Protein AF-A0A543PS15-F1 (afdb_monomer)

Radius of gyration: 23.48 Å; Cα contacts (8 Å, |Δi|>4): 52; chains: 1; bounding box: 49×32×78 Å

Foldseek 3Di:
DDDDDDDDDPDDDDDDPPPPPPDQQAAPPPRDHDDVPCNVVQVVQWDWDDDPPDIHTHGNVRCVVPVVPPPPPDDPVPD

Sequence (79 aa):
MGNEERTVSDLRPDGEQSAAAGAPLVCATCGRRPESGEAATARLTWSRVTSGAAAAWTCDRCSREHLRSIEGKLDPDWW

Solvent-accessible surface area (backbone atoms only — not comparable to full-atom values): 5496 Å² total; per-residue (Å²): 141,88,82,81,79,88,69,94,82,81,80,79,81,75,86,74,83,73,67,67,87,62,76,78,74,38,17,74,85,80,63,50,62,63,57,96,86,36,54,67,58,44,69,74,60,32,50,75,47,73,58,89,94,48,74,48,35,32,41,54,67,60,42,68,69,59,62,79,72,61,87,83,75,68,64,85,90,76,120

Structure (mmCIF, N/CA/C/O backbone):
data_AF-A0A543PS15-F1
#
_entry.id   AF-A0A543PS15-F1
#
loop_
_atom_site.group_PDB
_atom_site.id
_atom_site.type_symbol
_atom_site.label_atom_id
_atom_site.label_alt_id
_atom_site.label_comp_id
_atom_site.label_asym_id
_atom_site.label_entity_id
_atom_site.label_seq_id
_atom_site.pdbx_PDB_ins_code
_atom_site.Cartn_x
_atom_site.Cartn_y
_atom_site.Cartn_z
_atom_site.occupancy
_atom_site.B_iso_or_equiv
_atom_site.auth_seq_id
_atom_site.auth_comp_id
_atom_site.auth_asym_id
_atom_site.auth_atom_id
_atom_site.pdbx_PDB_model_num
ATOM 1 N N . MET A 1 1 ? 42.756 -19.443 -47.825 1.00 41.09 1 MET A N 1
ATOM 2 C CA . MET A 1 1 ? 41.347 -19.011 -47.939 1.00 41.09 1 MET A CA 1
ATOM 3 C C . MET A 1 1 ? 40.521 -20.169 -47.391 1.00 41.09 1 MET A C 1
ATOM 5 O O . MET A 1 1 ? 40.593 -21.224 -47.991 1.00 41.09 1 MET A O 1
ATOM 9 N N . GLY A 1 2 ? 39.892 -20.167 -46.222 1.00 54.94 2 GLY A N 1
ATOM 10 C CA . GLY A 1 2 ? 39.288 -19.104 -45.428 1.00 54.94 2 GLY A CA 1
ATOM 11 C C . GLY A 1 2 ? 37.898 -19.631 -45.067 1.00 54.94 2 GLY A C 1
ATOM 12 O O . GLY A 1 2 ? 37.058 -19.734 -45.954 1.00 54.94 2 GLY A O 1
ATOM 13 N N . ASN A 1 3 ? 37.693 -20.058 -43.825 1.00 48.53 3 ASN A N 1
ATOM 14 C CA . ASN A 1 3 ? 36.363 -20.314 -43.280 1.00 48.53 3 ASN A CA 1
ATOM 15 C C . ASN A 1 3 ? 36.444 -20.400 -41.754 1.00 48.53 3 ASN A C 1
ATOM 17 O O . ASN A 1 3 ? 36.595 -21.465 -41.156 1.00 48.53 3 ASN A O 1
ATOM 21 N N . GLU A 1 4 ? 36.375 -19.197 -41.191 1.00 51.94 4 GLU A N 1
ATOM 22 C CA . GLU A 1 4 ? 36.047 -18.829 -39.821 1.00 51.94 4 GLU A CA 1
ATOM 23 C C . GLU A 1 4 ? 35.052 -19.779 -39.118 1.00 51.94 4 GLU A C 1
ATOM 25 O O . GLU A 1 4 ? 33.923 -20.004 -39.553 1.00 51.94 4 GLU A O 1
ATOM 30 N N . GLU A 1 5 ? 35.512 -20.354 -38.007 1.00 51.78 5 GLU A N 1
ATOM 31 C CA . GLU A 1 5 ? 34.973 -20.100 -36.664 1.00 51.78 5 GLU A CA 1
ATOM 32 C C . GLU A 1 5 ? 33.447 -19.901 -36.585 1.00 51.78 5 GLU A C 1
ATOM 34 O O . GLU A 1 5 ? 32.922 -18.790 -36.636 1.00 51.78 5 GLU A O 1
ATOM 39 N N . ARG A 1 6 ? 32.721 -21.009 -36.396 1.00 55.16 6 ARG A N 1
ATOM 40 C CA . ARG A 1 6 ? 31.288 -21.005 -36.078 1.00 55.16 6 ARG A CA 1
ATOM 41 C C . ARG A 1 6 ? 31.077 -20.395 -34.688 1.00 55.16 6 ARG A C 1
ATOM 43 O O . ARG A 1 6 ? 31.258 -21.051 -33.665 1.00 55.16 6 ARG A O 1
ATOM 50 N N . THR A 1 7 ? 30.719 -19.121 -34.683 1.00 60.41 7 THR A N 1
ATOM 51 C CA . THR A 1 7 ? 30.397 -18.300 -33.520 1.00 60.41 7 THR A CA 1
ATOM 52 C C . THR A 1 7 ? 29.165 -18.811 -32.767 1.00 60.41 7 THR A C 1
ATOM 54 O O . THR A 1 7 ? 28.138 -19.138 -33.356 1.00 60.41 7 THR A O 1
ATOM 57 N N . VAL A 1 8 ? 29.321 -18.879 -31.439 1.00 60.25 8 VAL A N 1
ATOM 58 C CA . VAL A 1 8 ? 28.327 -18.699 -30.362 1.00 60.25 8 VAL A CA 1
ATOM 59 C C . VAL A 1 8 ? 26.862 -18.704 -30.833 1.00 60.25 8 VAL A C 1
ATOM 61 O O . VAL A 1 8 ? 26.277 -17.654 -31.075 1.00 60.25 8 VAL A O 1
ATOM 64 N N . SER A 1 9 ? 26.242 -19.879 -30.951 1.00 58.28 9 SER A N 1
ATOM 65 C CA . SER A 1 9 ? 24.818 -19.986 -31.311 1.00 58.28 9 SER A CA 1
ATOM 66 C C . SER A 1 9 ? 24.117 -21.105 -30.540 1.00 58.28 9 SER A C 1
ATOM 68 O O . SER A 1 9 ? 23.415 -21.914 -31.127 1.00 58.28 9 SER A O 1
ATOM 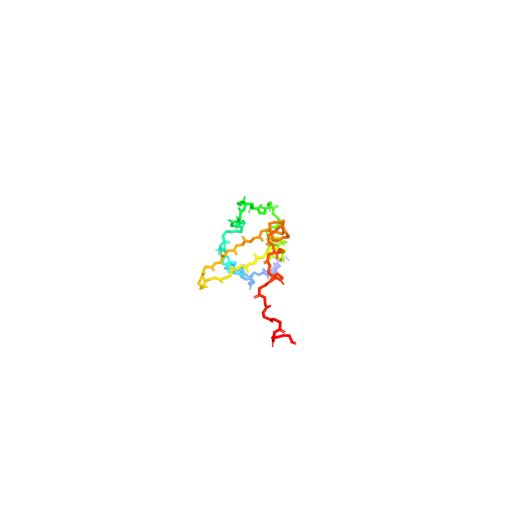70 N N . ASP A 1 10 ? 24.332 -21.189 -29.222 1.00 61.00 10 ASP A N 1
ATOM 71 C CA . ASP A 1 10 ? 23.561 -22.134 -28.392 1.00 61.00 10 ASP A CA 1
ATOM 72 C C . ASP A 1 10 ? 23.419 -21.726 -26.914 1.00 61.00 10 ASP A C 1
ATOM 74 O O . ASP A 1 10 ? 23.418 -22.547 -26.000 1.00 61.00 10 ASP A O 1
ATOM 78 N N . LEU A 1 11 ? 23.271 -20.426 -26.649 1.00 58.84 11 LEU A N 1
ATOM 79 C CA . LEU A 1 11 ? 22.708 -19.970 -25.377 1.00 58.84 11 LEU A CA 1
ATOM 80 C C . LEU A 1 11 ? 21.351 -19.336 -25.655 1.00 58.84 11 LEU A C 1
ATOM 82 O O . LEU A 1 11 ? 21.214 -18.157 -25.967 1.00 58.84 11 LEU A O 1
ATOM 86 N N . ARG A 1 12 ? 20.378 -20.244 -25.612 1.00 59.28 12 ARG A N 1
ATOM 87 C CA . ARG A 1 12 ? 18.930 -20.088 -25.563 1.00 59.28 12 ARG A CA 1
ATOM 88 C C . ARG A 1 12 ? 18.458 -18.701 -25.074 1.00 59.28 12 ARG A C 1
ATOM 90 O O . ARG A 1 12 ? 18.855 -18.285 -23.984 1.00 59.28 12 ARG A O 1
ATOM 97 N N . PRO A 1 13 ? 17.557 -18.031 -25.814 1.00 56.72 13 PRO A N 1
ATOM 98 C CA . PRO A 1 13 ? 16.969 -16.782 -25.371 1.00 56.72 13 PRO A CA 1
ATOM 99 C C . PRO A 1 13 ? 15.953 -17.032 -24.248 1.00 56.72 13 PRO A C 1
ATOM 101 O O . PRO A 1 13 ? 15.259 -18.052 -24.211 1.00 56.72 13 PRO A O 1
ATOM 104 N N . ASP A 1 14 ? 15.921 -16.061 -23.342 1.00 50.19 14 ASP A N 1
ATOM 105 C CA . ASP A 1 14 ? 14.833 -15.709 -22.439 1.00 50.19 14 ASP A CA 1
ATOM 106 C C . ASP A 1 14 ? 14.386 -16.801 -21.463 1.00 50.19 14 ASP A C 1
ATOM 108 O O . ASP A 1 14 ? 13.456 -17.580 -21.682 1.00 50.19 14 ASP A O 1
ATOM 112 N N . GLY A 1 15 ? 15.034 -16.781 -20.295 1.00 46.94 15 GLY A N 1
ATOM 113 C CA . GLY A 1 15 ? 14.414 -17.227 -19.058 1.00 46.94 15 GLY A CA 1
ATOM 114 C C . GLY A 1 15 ? 13.099 -16.481 -18.862 1.00 46.94 15 GLY A C 1
ATOM 115 O O . GLY A 1 15 ? 13.085 -15.340 -18.407 1.00 46.94 15 GLY A O 1
ATOM 116 N N . GLU A 1 16 ? 12.025 -17.131 -19.299 1.00 45.56 16 GLU A N 1
ATOM 117 C CA . GLU A 1 16 ? 10.681 -17.131 -18.739 1.00 45.56 16 GLU A CA 1
ATOM 118 C C . GLU A 1 16 ? 10.414 -15.926 -17.826 1.00 45.56 16 GLU A C 1
ATOM 120 O O . GLU A 1 16 ? 10.483 -16.001 -16.597 1.00 45.56 16 GLU A O 1
ATOM 125 N N . GLN A 1 17 ? 10.071 -14.791 -18.433 1.00 45.00 17 GLN A N 1
ATOM 126 C CA . GLN A 1 17 ? 9.431 -13.685 -17.730 1.00 45.00 17 GLN A CA 1
ATOM 127 C C . GLN A 1 17 ? 7.995 -14.091 -17.368 1.00 45.00 17 GLN A C 1
ATOM 129 O O . GLN A 1 17 ? 7.028 -13.458 -17.769 1.00 45.00 17 GLN A O 1
ATOM 134 N N . SER A 1 18 ? 7.843 -15.134 -16.552 1.00 46.19 18 SER A N 1
ATOM 135 C CA . SER A 1 18 ? 6.639 -15.354 -15.753 1.00 46.19 18 SER A CA 1
ATOM 136 C C . SER A 1 18 ? 6.760 -14.538 -14.467 1.00 46.19 18 SER A C 1
ATOM 138 O O . SER A 1 18 ? 6.625 -15.041 -13.353 1.00 46.19 18 SER A O 1
ATOM 140 N N . ALA A 1 19 ? 7.019 -13.235 -14.606 1.00 46.75 19 ALA A N 1
ATOM 141 C CA . ALA A 1 19 ? 6.625 -12.309 -13.564 1.00 46.75 19 ALA A CA 1
ATOM 142 C C . ALA A 1 19 ? 5.102 -12.308 -13.614 1.00 46.75 19 ALA A C 1
ATOM 144 O O . ALA A 1 19 ? 4.518 -11.690 -14.502 1.00 46.75 19 ALA A O 1
ATOM 145 N N . ALA A 1 20 ? 4.486 -13.079 -12.711 1.00 44.47 20 ALA A N 1
ATOM 146 C CA . ALA A 1 20 ? 3.063 -13.054 -12.426 1.00 44.47 20 ALA A CA 1
ATOM 147 C C . ALA A 1 20 ? 2.530 -11.655 -12.724 1.00 44.47 20 ALA A C 1
ATOM 149 O O . ALA A 1 20 ? 3.096 -10.681 -12.214 1.00 44.47 20 ALA A O 1
ATOM 150 N N . ALA A 1 21 ? 1.503 -11.553 -13.570 1.00 48.78 21 ALA A N 1
ATOM 151 C CA . ALA A 1 21 ? 0.738 -10.327 -13.724 1.00 48.78 21 ALA A CA 1
ATOM 152 C C . ALA A 1 21 ? 0.150 -10.015 -12.342 1.00 48.78 21 ALA A C 1
ATOM 154 O O . ALA A 1 21 ? -0.946 -10.441 -11.984 1.00 48.78 21 ALA A O 1
ATOM 155 N N . GLY A 1 22 ? 0.982 -9.408 -11.497 1.00 58.59 22 GLY A N 1
ATOM 156 C CA . GLY A 1 22 ? 0.699 -9.153 -10.108 1.00 58.59 22 GLY A CA 1
ATOM 157 C C . GLY A 1 22 ? -0.509 -8.252 -10.090 1.00 58.59 22 GLY A C 1
ATOM 158 O O . GLY A 1 22 ? -0.623 -7.374 -10.949 1.00 58.59 22 GLY A O 1
ATOM 159 N N . ALA A 1 23 ? -1.409 -8.501 -9.140 1.00 65.00 23 ALA A N 1
ATOM 160 C CA . ALA A 1 23 ? -2.592 -7.681 -8.951 1.00 65.00 23 ALA A CA 1
ATOM 161 C C . ALA A 1 23 ? -2.238 -6.193 -9.152 1.00 65.00 23 ALA A C 1
ATOM 163 O O . ALA A 1 23 ? -1.197 -5.750 -8.643 1.00 65.00 23 ALA A O 1
ATOM 164 N N . PRO A 1 24 ? -3.042 -5.451 -9.933 1.00 76.12 24 PRO A N 1
ATOM 165 C CA . PRO A 1 24 ? -2.703 -4.097 -10.343 1.00 76.12 24 PRO A CA 1
ATOM 166 C C . PRO A 1 24 ? -2.371 -3.247 -9.113 1.00 76.12 24 PRO A C 1
ATOM 168 O O . PRO A 1 24 ? -3.108 -3.252 -8.126 1.00 76.12 24 PRO A O 1
ATOM 171 N N . LEU A 1 25 ? -1.235 -2.543 -9.161 1.00 91.38 25 LEU A N 1
ATOM 172 C CA . LEU A 1 25 ? -0.748 -1.735 -8.043 1.00 91.38 25 LEU A CA 1
ATOM 173 C C . LEU A 1 25 ? -1.556 -0.433 -7.962 1.00 91.38 25 LEU A C 1
ATOM 175 O O . LEU A 1 25 ? -1.147 0.612 -8.465 1.00 91.38 25 LEU A O 1
ATOM 179 N N . VAL A 1 26 ? -2.749 -0.534 -7.381 1.00 94.94 26 VAL A N 1
ATOM 180 C CA . VAL A 1 26 ? -3.719 0.553 -7.229 1.00 94.94 26 VAL A CA 1
ATOM 181 C C . VAL A 1 26 ? -4.013 0.730 -5.746 1.00 94.94 26 VAL A C 1
ATOM 183 O O . VAL A 1 26 ? -4.323 -0.239 -5.054 1.00 94.94 26 VAL A O 1
ATOM 186 N N . CYS A 1 27 ? -3.928 1.964 -5.253 1.00 94.38 27 CYS A N 1
ATOM 187 C CA . CYS A 1 27 ? -4.280 2.275 -3.874 1.00 94.38 27 CYS A CA 1
ATOM 188 C C . CYS A 1 27 ? -5.784 2.053 -3.654 1.00 94.38 27 CYS A C 1
ATOM 190 O O . CYS A 1 27 ? -6.600 2.714 -4.294 1.00 94.38 27 CYS A O 1
ATOM 192 N N . ALA A 1 28 ? -6.153 1.180 -2.720 1.00 92.94 28 ALA A N 1
ATOM 193 C CA . ALA A 1 28 ? -7.544 0.889 -2.376 1.00 92.94 28 ALA A CA 1
ATOM 194 C C . ALA A 1 28 ? -8.262 2.083 -1.7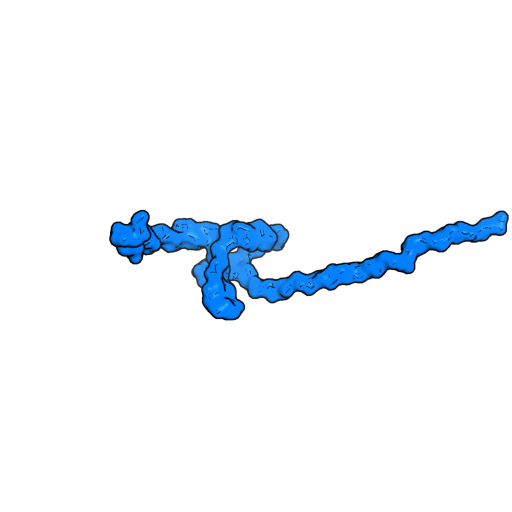19 1.00 92.94 28 ALA A C 1
ATOM 196 O O . ALA A 1 28 ? -9.486 2.145 -1.737 1.00 92.94 28 ALA A O 1
ATOM 197 N N . THR A 1 29 ? -7.513 3.041 -1.161 1.00 92.94 29 THR A N 1
ATOM 198 C CA . THR A 1 29 ? -8.070 4.238 -0.512 1.00 92.94 29 THR A CA 1
ATOM 199 C C . THR A 1 29 ? -8.337 5.374 -1.499 1.00 92.94 29 THR A C 1
ATOM 201 O O . THR A 1 29 ? -9.412 5.959 -1.483 1.00 92.94 29 THR A O 1
ATOM 204 N N . CYS A 1 30 ? -7.364 5.712 -2.353 1.00 95.19 30 CYS A N 1
ATOM 205 C CA . CYS A 1 30 ? -7.439 6.899 -3.220 1.00 95.19 30 CYS A CA 1
ATOM 206 C C . CYS A 1 30 ? -7.353 6.604 -4.723 1.00 95.19 30 CYS A C 1
ATOM 208 O O . CYS A 1 30 ? -7.350 7.531 -5.527 1.00 95.19 30 CYS A O 1
ATOM 210 N N . GLY A 1 31 ? -7.217 5.339 -5.128 1.00 95.38 31 GLY A N 1
ATOM 211 C CA . GLY A 1 31 ? -7.124 4.939 -6.536 1.00 95.38 31 GLY A CA 1
ATOM 212 C C . GLY A 1 31 ? -5.800 5.284 -7.229 1.00 95.38 31 GLY A C 1
ATOM 213 O O . GLY A 1 31 ? -5.658 5.035 -8.429 1.00 95.38 31 GLY A O 1
ATOM 214 N N . ARG A 1 32 ? -4.818 5.847 -6.505 1.00 96.06 32 ARG A N 1
ATOM 215 C CA . ARG A 1 32 ? -3.494 6.181 -7.052 1.00 96.06 32 ARG A CA 1
ATOM 216 C C . ARG A 1 32 ? -2.853 4.952 -7.690 1.00 96.06 32 ARG A C 1
ATOM 218 O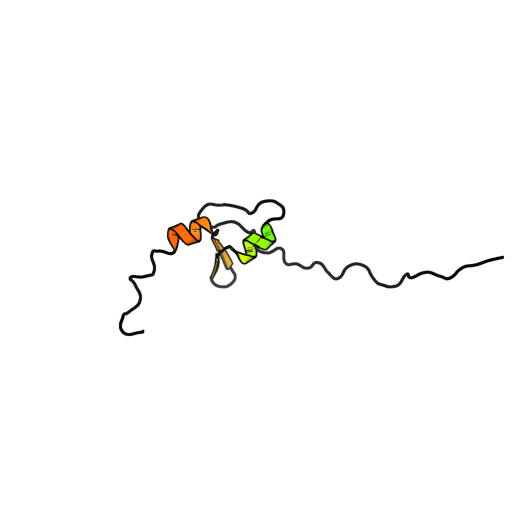 O . ARG A 1 32 ? -2.880 3.868 -7.111 1.00 96.06 32 ARG A O 1
ATOM 225 N N . ARG A 1 33 ? -2.231 5.167 -8.847 1.00 95.75 33 ARG A N 1
ATOM 226 C CA . ARG A 1 33 ? -1.331 4.231 -9.526 1.00 95.75 33 ARG A CA 1
ATOM 227 C C . ARG A 1 33 ? 0.088 4.816 -9.521 1.00 95.75 33 ARG A C 1
ATOM 229 O O . ARG A 1 33 ? 0.198 6.043 -9.535 1.00 95.75 33 ARG A O 1
ATOM 236 N N . PRO A 1 34 ? 1.142 3.987 -9.454 1.00 93.62 34 PRO A N 1
ATOM 237 C CA . PRO A 1 34 ? 2.509 4.458 -9.661 1.00 93.62 34 PRO A CA 1
ATOM 238 C C . PRO A 1 34 ? 2.681 4.979 -11.091 1.00 93.62 34 PRO A C 1
ATOM 240 O O . PRO A 1 34 ? 2.004 4.504 -12.011 1.00 93.62 34 PRO A O 1
ATOM 243 N N . GLU A 1 35 ? 3.600 5.918 -11.284 1.00 91.25 35 GLU A N 1
ATOM 244 C CA . GLU A 1 35 ? 3.980 6.362 -12.623 1.00 91.25 35 GLU A CA 1
ATOM 245 C C . GLU A 1 35 ? 4.755 5.266 -13.373 1.00 91.25 35 GLU A C 1
ATOM 247 O O . GLU A 1 35 ? 5.241 4.284 -12.793 1.00 91.25 35 GLU A O 1
ATOM 252 N N . SER A 1 36 ? 4.861 5.409 -14.697 1.00 85.88 36 SER A N 1
ATOM 253 C CA . SER A 1 36 ? 5.635 4.483 -15.524 1.00 85.88 36 SER A CA 1
ATOM 254 C C . SER A 1 36 ? 7.102 4.489 -15.085 1.00 85.88 36 SER A C 1
ATOM 256 O O . SER A 1 36 ? 7.764 5.516 -15.167 1.00 85.88 36 SER A O 1
ATOM 258 N N . GLY A 1 37 ? 7.607 3.341 -14.628 1.00 88.06 37 GLY A N 1
ATOM 259 C CA . GLY A 1 37 ? 8.969 3.192 -14.097 1.00 88.06 37 GLY A CA 1
ATOM 260 C C . GLY A 1 37 ? 9.054 3.188 -12.567 1.00 88.06 37 GLY A C 1
ATOM 261 O O . GLY A 1 37 ? 9.991 2.619 -12.014 1.00 88.06 37 GLY A O 1
ATOM 262 N N . GLU A 1 38 ? 8.042 3.695 -11.861 1.00 91.12 38 GLU A N 1
ATOM 263 C CA . GLU A 1 38 ? 8.037 3.736 -10.391 1.00 91.12 38 GLU A CA 1
ATOM 264 C C . GLU A 1 38 ? 7.391 2.508 -9.744 1.00 91.12 38 GLU A C 1
ATOM 266 O O . GLU A 1 38 ? 7.392 2.366 -8.523 1.00 91.12 38 GLU A O 1
ATOM 271 N N . ALA A 1 39 ? 6.842 1.588 -10.540 1.00 90.12 39 ALA A N 1
ATOM 272 C CA . ALA A 1 39 ? 6.134 0.415 -10.030 1.00 90.12 39 ALA A CA 1
ATOM 273 C C . ALA A 1 39 ? 6.991 -0.445 -9.082 1.00 90.12 39 ALA A C 1
ATOM 275 O O . ALA A 1 39 ? 6.466 -0.999 -8.116 1.00 90.12 39 ALA A O 1
ATOM 276 N N . ALA A 1 40 ? 8.302 -0.549 -9.327 1.00 90.75 40 ALA A N 1
ATOM 277 C CA . ALA A 1 40 ? 9.223 -1.261 -8.440 1.00 90.75 40 ALA A CA 1
ATOM 278 C C . ALA A 1 40 ? 9.367 -0.546 -7.088 1.00 90.75 40 ALA A C 1
ATOM 280 O O . ALA A 1 40 ? 9.193 -1.169 -6.043 1.00 90.75 40 ALA A O 1
ATOM 281 N N . THR A 1 41 ? 9.594 0.768 -7.111 1.00 93.56 41 THR A N 1
ATOM 282 C CA . THR A 1 41 ? 9.662 1.607 -5.908 1.00 93.56 41 THR A CA 1
ATOM 283 C C . THR A 1 41 ? 8.358 1.545 -5.121 1.00 93.56 41 THR A C 1
ATOM 285 O O . THR A 1 41 ? 8.376 1.303 -3.919 1.00 93.56 41 THR A O 1
ATOM 288 N N . ALA A 1 42 ? 7.215 1.674 -5.792 1.00 94.12 42 ALA A N 1
ATOM 289 C CA . ALA A 1 42 ? 5.905 1.610 -5.159 1.00 94.12 42 ALA A CA 1
ATOM 290 C C . ALA A 1 42 ? 5.636 0.250 -4.492 1.00 94.12 42 ALA A C 1
ATOM 292 O O . ALA A 1 42 ? 5.066 0.214 -3.408 1.00 94.12 42 ALA A O 1
ATOM 293 N N . ARG A 1 43 ? 6.101 -0.874 -5.059 1.00 91.81 43 ARG A N 1
ATOM 294 C CA . ARG A 1 43 ? 6.006 -2.194 -4.395 1.00 91.81 43 ARG A CA 1
ATOM 295 C C . ARG A 1 43 ? 6.805 -2.276 -3.091 1.00 91.81 43 ARG A C 1
ATOM 297 O O . ARG A 1 43 ? 6.445 -3.077 -2.235 1.00 91.81 43 ARG A O 1
ATOM 304 N N . LEU A 1 44 ? 7.876 -1.491 -2.961 1.00 93.06 44 LEU A N 1
ATOM 305 C CA . LEU A 1 44 ? 8.711 -1.437 -1.757 1.00 93.06 44 LEU A CA 1
ATOM 306 C C . LEU A 1 44 ? 8.169 -0.452 -0.716 1.00 93.06 44 LEU A C 1
ATOM 308 O O . LEU A 1 44 ? 8.353 -0.667 0.478 1.00 93.06 44 LEU A O 1
ATOM 312 N N . THR A 1 45 ? 7.523 0.631 -1.153 1.00 94.06 45 THR A N 1
ATOM 313 C CA . THR A 1 45 ? 7.104 1.725 -0.263 1.00 94.06 45 THR A CA 1
ATOM 314 C C . THR A 1 45 ? 5.630 1.683 0.127 1.00 94.06 45 THR A C 1
ATOM 316 O O . THR A 1 45 ? 5.255 2.271 1.141 1.00 94.06 45 THR A O 1
ATOM 319 N N . TRP A 1 46 ? 4.775 1.015 -0.650 1.00 94.94 46 TRP A N 1
ATOM 320 C CA . TRP A 1 46 ? 3.346 0.915 -0.360 1.00 94.94 46 TRP A CA 1
ATOM 321 C C . TRP A 1 46 ? 3.061 -0.212 0.626 1.00 94.94 46 TRP A C 1
ATOM 323 O O . TRP A 1 46 ? 3.684 -1.273 0.603 1.00 94.94 46 TRP A O 1
ATOM 333 N N . SER A 1 47 ? 2.064 -0.003 1.478 1.00 92.88 47 SER A N 1
ATOM 334 C CA . SER A 1 47 ? 1.609 -1.029 2.411 1.00 92.88 47 SER A CA 1
ATOM 335 C C . SER A 1 47 ? 0.729 -2.040 1.676 1.00 92.88 47 SER A C 1
ATOM 337 O O . SER A 1 47 ? -0.185 -1.657 0.942 1.00 92.88 47 SER A O 1
ATOM 339 N N . ARG A 1 48 ? 0.982 -3.335 1.885 1.00 91.62 48 ARG A N 1
ATOM 340 C CA . ARG A 1 48 ? 0.168 -4.430 1.346 1.00 91.62 48 ARG A CA 1
ATOM 341 C C . ARG A 1 48 ? -0.616 -5.084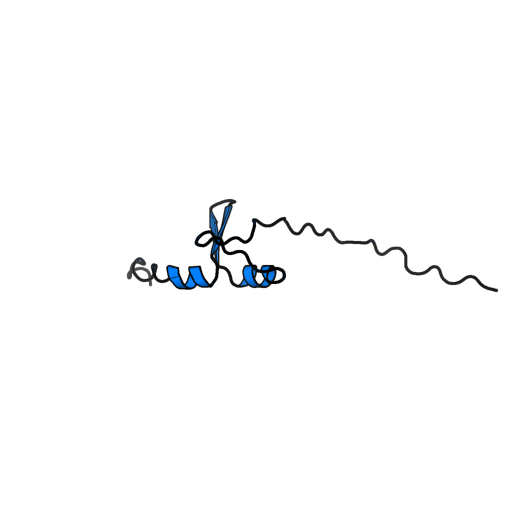 2.472 1.00 91.62 48 ARG A C 1
ATOM 343 O O . ARG A 1 48 ? -0.026 -5.579 3.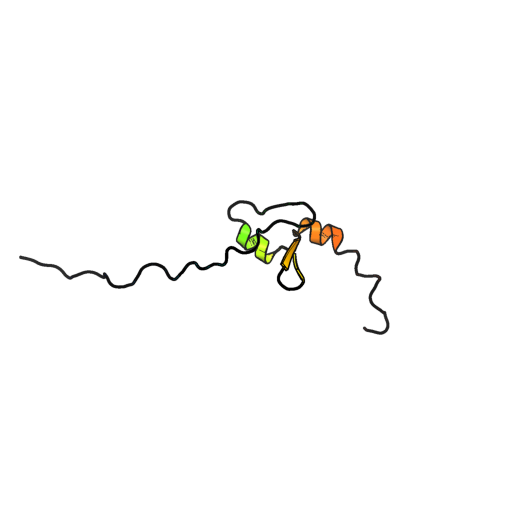427 1.00 91.62 48 ARG A O 1
ATOM 350 N N . VAL A 1 49 ? -1.931 -5.143 2.324 1.00 86.50 49 VAL A N 1
ATOM 351 C CA . VAL A 1 49 ? -2.810 -5.929 3.192 1.00 86.50 49 VAL A CA 1
ATOM 352 C C . VAL A 1 49 ? -3.227 -7.173 2.424 1.00 86.50 49 VAL A C 1
ATOM 354 O O . VAL A 1 49 ? -3.621 -7.086 1.262 1.00 86.50 49 VAL A O 1
ATOM 357 N N . THR A 1 50 ? -3.121 -8.338 3.055 1.00 87.12 50 THR A N 1
ATOM 358 C CA . THR A 1 50 ? -3.558 -9.606 2.462 1.00 87.12 50 THR A CA 1
ATOM 359 C C . THR A 1 50 ? -4.765 -10.133 3.225 1.00 87.12 50 THR A C 1
ATOM 361 O O . THR A 1 50 ? -4.785 -10.122 4.454 1.00 87.12 50 THR A O 1
ATOM 364 N N . SER A 1 51 ? -5.798 -10.543 2.492 1.00 82.06 51 SER A N 1
ATOM 365 C CA . SER A 1 51 ? -6.992 -11.190 3.031 1.00 82.06 51 SER A CA 1
ATOM 366 C C . SER A 1 51 ? -7.267 -12.422 2.179 1.00 82.06 51 SER A C 1
ATOM 368 O O . SER A 1 51 ? -7.709 -12.326 1.031 1.00 82.06 51 SER A O 1
ATOM 370 N N . GLY A 1 52 ? -6.893 -13.589 2.708 1.00 84.06 52 GLY A N 1
ATOM 371 C CA . GLY A 1 52 ? -6.870 -14.830 1.938 1.00 84.06 52 GLY A CA 1
ATOM 372 C C . GLY A 1 52 ? -5.992 -14.699 0.689 1.00 84.06 52 GLY A C 1
ATOM 373 O O . GLY A 1 52 ? -4.821 -14.337 0.778 1.00 84.06 52 GLY A O 1
ATOM 374 N N . ALA A 1 53 ? -6.572 -14.975 -0.481 1.00 79.31 53 ALA A N 1
ATOM 375 C CA . ALA A 1 53 ? -5.884 -14.874 -1.770 1.00 79.31 53 ALA A CA 1
ATOM 376 C C . ALA A 1 53 ? -5.827 -13.441 -2.340 1.00 79.31 53 ALA A C 1
ATOM 378 O O . ALA A 1 53 ? -5.077 -13.185 -3.284 1.00 79.31 53 ALA A O 1
ATOM 379 N N . ALA A 1 54 ? -6.609 -12.502 -1.797 1.00 79.75 54 ALA A N 1
ATOM 380 C CA . ALA A 1 54 ? -6.658 -11.130 -2.286 1.00 79.75 54 ALA A CA 1
ATOM 381 C C . ALA A 1 54 ? -5.614 -10.250 -1.586 1.00 79.75 54 ALA A C 1
ATOM 383 O O . ALA A 1 54 ? -5.375 -10.361 -0.382 1.00 79.75 54 ALA A O 1
ATOM 384 N N . ALA A 1 55 ? -5.017 -9.330 -2.345 1.00 86.62 55 ALA A N 1
ATOM 385 C CA . ALA A 1 55 ? -4.151 -8.290 -1.811 1.00 86.62 55 ALA A CA 1
ATOM 386 C C . ALA A 1 55 ? -4.716 -6.909 -2.141 1.00 86.62 55 ALA A C 1
ATOM 388 O O . ALA A 1 55 ? -4.995 -6.615 -3.302 1.00 86.62 55 ALA A O 1
ATOM 389 N N . ALA A 1 56 ? -4.832 -6.067 -1.121 1.00 90.00 56 ALA A N 1
ATOM 390 C CA . ALA A 1 56 ? -5.106 -4.647 -1.260 1.00 90.00 56 ALA A 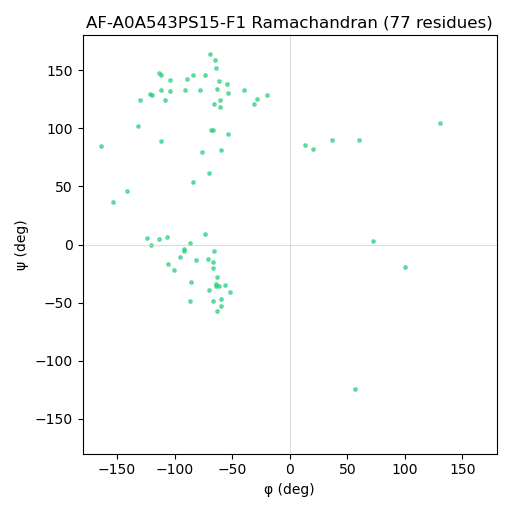CA 1
ATOM 391 C C . ALA A 1 56 ? -3.815 -3.862 -1.007 1.00 90.00 56 ALA A C 1
ATOM 393 O O . ALA A 1 56 ? -3.023 -4.211 -0.129 1.00 90.00 56 ALA A O 1
ATOM 394 N N . TRP A 1 57 ? -3.605 -2.799 -1.776 1.00 93.75 57 TRP A N 1
ATOM 395 C CA . TRP A 1 57 ? -2.456 -1.915 -1.626 1.00 93.75 57 TRP A CA 1
ATOM 396 C C . TRP A 1 57 ? -2.897 -0.548 -1.118 1.00 93.75 57 TRP A C 1
ATOM 398 O O . TRP A 1 57 ? -3.949 -0.049 -1.511 1.00 93.75 57 TRP A O 1
ATOM 408 N N . THR A 1 58 ? -2.063 0.088 -0.303 1.00 93.69 58 THR A N 1
ATOM 409 C CA . THR A 1 58 ? -2.271 1.452 0.193 1.00 93.69 58 THR A CA 1
ATOM 410 C C . THR A 1 58 ? -0.999 2.253 -0.047 1.00 93.69 58 THR A C 1
ATOM 412 O O . THR A 1 58 ? 0.077 1.848 0.392 1.00 93.69 58 THR A O 1
ATOM 415 N N . CYS A 1 59 ? -1.107 3.384 -0.750 1.00 95.38 59 CYS A N 1
ATOM 416 C CA . CYS A 1 59 ? 0.055 4.225 -1.036 1.00 95.38 59 CYS A CA 1
ATOM 417 C C . CYS A 1 59 ? 0.656 4.834 0.234 1.00 95.38 59 CYS A C 1
ATOM 419 O O . CYS A 1 59 ? -0.023 4.977 1.251 1.00 95.38 59 CYS A O 1
ATOM 421 N N . ASP A 1 60 ? 1.922 5.231 0.157 1.00 93.69 60 ASP A N 1
ATOM 422 C CA . ASP A 1 60 ? 2.690 5.840 1.247 1.00 93.69 60 ASP A CA 1
ATOM 423 C C . ASP A 1 60 ? 1.963 7.036 1.892 1.00 93.69 60 ASP A C 1
ATOM 425 O O . ASP A 1 60 ? 1.914 7.140 3.120 1.00 93.69 60 ASP A O 1
ATOM 429 N N . ARG A 1 61 ? 1.317 7.888 1.082 1.00 93.62 61 ARG A N 1
ATOM 430 C CA . ARG A 1 61 ? 0.518 9.020 1.566 1.00 93.62 61 ARG A CA 1
ATOM 431 C C . ARG A 1 61 ? -0.67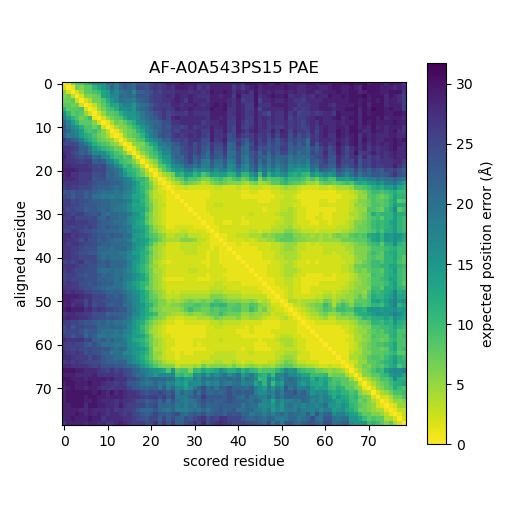4 8.562 2.405 1.00 93.62 61 ARG A C 1
ATOM 433 O O . ARG A 1 61 ? -0.798 8.974 3.553 1.00 93.62 61 ARG A O 1
ATOM 440 N N . CYS A 1 62 ? -1.539 7.715 1.842 1.00 93.31 62 CYS A N 1
ATOM 441 C CA . CYS A 1 62 ? -2.739 7.236 2.537 1.00 93.31 62 CYS A CA 1
ATOM 442 C C . CYS A 1 62 ? -2.380 6.397 3.766 1.00 93.31 62 CYS A C 1
ATOM 444 O O . CYS A 1 62 ? -3.071 6.461 4.777 1.00 93.31 62 CYS A O 1
ATOM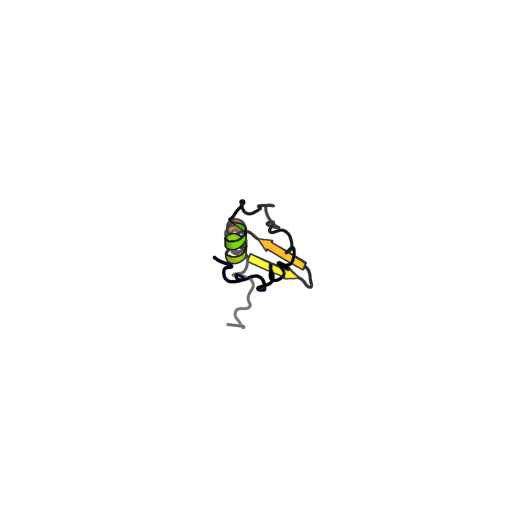 446 N N . SER A 1 63 ? -1.282 5.644 3.699 1.00 90.50 63 SER A N 1
ATOM 447 C CA . SER A 1 63 ? -0.753 4.887 4.829 1.00 90.50 63 SER A CA 1
ATOM 448 C C . SER A 1 63 ? -0.420 5.830 5.989 1.00 90.50 63 SER A C 1
ATOM 450 O O . SER A 1 63 ? -0.974 5.690 7.073 1.00 90.50 63 SER A O 1
ATOM 452 N N . ARG A 1 64 ? 0.367 6.885 5.755 1.00 89.31 64 ARG A N 1
ATOM 453 C CA . ARG A 1 64 ? 0.713 7.872 6.798 1.00 89.31 64 ARG A CA 1
ATOM 454 C C . ARG A 1 64 ? -0.494 8.649 7.329 1.00 89.31 64 ARG A C 1
ATOM 456 O O . ARG A 1 64 ? -0.533 8.966 8.513 1.00 89.31 64 ARG A O 1
ATOM 463 N N . GLU A 1 65 ? -1.459 8.949 6.464 1.00 89.94 65 GLU A N 1
ATOM 464 C CA . GLU A 1 65 ? -2.672 9.692 6.819 1.00 89.94 65 GLU A CA 1
ATOM 465 C C . GLU A 1 65 ? -3.626 8.869 7.701 1.00 89.94 65 GLU A C 1
ATOM 467 O O . GLU A 1 65 ? -4.190 9.401 8.655 1.00 89.94 65 GLU A O 1
ATOM 472 N N . HIS A 1 66 ? -3.769 7.565 7.436 1.00 80.50 66 HIS A N 1
ATOM 473 C CA . HIS A 1 66 ? -4.757 6.712 8.110 1.00 80.50 66 HIS A CA 1
ATOM 474 C C . HIS A 1 66 ? -4.178 5.744 9.160 1.00 80.50 66 HIS A C 1
ATOM 476 O O . HIS A 1 66 ? -4.931 5.257 10.004 1.00 80.50 66 HIS A O 1
ATOM 482 N N . LEU A 1 67 ? -2.864 5.479 9.180 1.00 70.00 67 LEU A N 1
ATOM 483 C CA . LEU A 1 67 ? -2.240 4.572 10.162 1.00 70.00 67 LEU A CA 1
ATOM 484 C C . LEU A 1 67 ? -2.292 5.085 11.609 1.00 70.00 67 LEU A C 1
ATOM 486 O O . LEU A 1 67 ? -2.114 4.297 12.532 1.00 70.00 67 LEU A O 1
ATOM 490 N N . ARG A 1 68 ? -2.581 6.367 11.857 1.00 64.12 68 ARG A N 1
ATOM 491 C CA . ARG A 1 68 ? -2.610 6.920 13.226 1.00 64.12 68 ARG A CA 1
ATOM 492 C C . ARG A 1 68 ? -3.823 6.504 14.077 1.00 64.12 68 ARG A C 1
ATOM 494 O O . ARG A 1 68 ? -3.998 7.030 15.167 1.00 64.12 68 ARG A O 1
ATOM 501 N N . SER A 1 69 ? -4.653 5.556 13.633 1.00 59.59 69 SER A N 1
ATOM 502 C CA . SER A 1 69 ? -5.849 5.121 14.378 1.00 59.59 69 SER A CA 1
ATOM 503 C C . SER A 1 69 ? -5.638 3.922 15.324 1.00 59.59 69 SER A C 1
ATOM 505 O O . SER A 1 69 ? -6.580 3.558 16.032 1.00 59.59 69 SER A O 1
ATOM 507 N N . ILE A 1 70 ? -4.464 3.277 15.339 1.00 55.22 70 ILE A N 1
ATOM 508 C CA . ILE 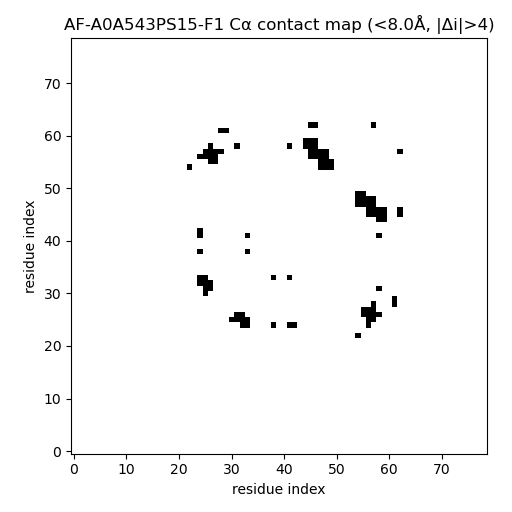A 1 70 ? -4.250 1.995 16.053 1.00 55.22 70 ILE A CA 1
ATOM 509 C C . ILE A 1 70 ? -3.663 2.112 17.470 1.00 55.22 70 ILE A C 1
ATOM 511 O O . ILE A 1 70 ? -3.728 1.140 18.215 1.00 55.22 70 ILE A O 1
ATOM 515 N N . GLU A 1 71 ? -3.178 3.280 17.899 1.00 59.88 71 GLU A N 1
ATOM 516 C CA . GLU A 1 71 ? -2.486 3.434 19.199 1.00 59.88 71 GLU A CA 1
ATOM 517 C C . GLU A 1 71 ? -3.399 3.329 20.441 1.00 59.88 71 GLU A C 1
ATOM 519 O O . GLU A 1 71 ? -2.898 3.186 21.548 1.00 59.88 71 GLU A O 1
ATOM 524 N N . GLY A 1 72 ? -4.730 3.360 20.293 1.00 57.62 72 GLY A N 1
ATOM 525 C CA . GLY A 1 72 ? -5.672 3.352 21.428 1.00 57.62 72 GLY A CA 1
ATOM 526 C C . GLY A 1 72 ? -6.431 2.043 21.675 1.00 57.62 72 GLY A C 1
ATOM 527 O O . GLY A 1 72 ? -7.370 2.047 22.466 1.00 57.62 72 GLY A O 1
ATOM 528 N N . LYS A 1 73 ? -6.120 0.955 20.955 1.00 59.12 73 LYS A N 1
ATOM 529 C CA . LYS A 1 73 ? -6.906 -0.302 20.985 1.00 59.12 73 LYS A CA 1
ATOM 530 C C . LYS A 1 73 ? -6.112 -1.555 21.357 1.00 59.12 73 LYS A C 1
ATOM 532 O O . LYS A 1 73 ? -6.670 -2.645 21.269 1.00 59.12 73 LYS A O 1
ATOM 537 N N . LEU A 1 74 ? -4.840 -1.427 21.733 1.00 66.31 74 LEU A N 1
ATOM 538 C CA . LEU A 1 74 ? -4.117 -2.553 22.320 1.00 66.31 74 LEU A CA 1
ATOM 539 C C . LEU A 1 74 ? -4.279 -2.522 23.833 1.00 66.31 74 LEU A C 1
ATOM 541 O O . LEU A 1 74 ? -4.164 -1.467 24.454 1.00 66.31 74 LEU A O 1
ATOM 545 N N . ASP A 1 75 ? -4.593 -3.689 24.383 1.00 65.00 75 ASP A N 1
ATOM 546 C CA . ASP A 1 75 ? -4.748 -3.887 25.812 1.00 65.00 75 ASP A CA 1
ATOM 547 C C . ASP A 1 75 ? -3.420 -3.555 26.515 1.00 65.00 75 ASP A C 1
ATOM 549 O O . ASP A 1 75 ? -2.377 -4.102 26.132 1.00 65.00 75 ASP A O 1
ATOM 553 N N . PRO A 1 76 ? -3.414 -2.644 27.501 1.00 64.31 76 PRO A N 1
ATOM 554 C CA . PRO A 1 76 ? -2.225 -2.371 28.289 1.00 64.31 76 PRO A CA 1
ATOM 555 C C . PRO A 1 76 ? -1.790 -3.565 29.152 1.00 64.31 76 PRO A C 1
ATOM 557 O O . PRO A 1 76 ? -0.735 -3.481 29.751 1.00 64.31 76 PRO A O 1
ATOM 560 N N . ASP A 1 77 ? -2.519 -4.674 29.227 1.00 76.31 77 ASP A N 1
ATOM 561 C CA . ASP A 1 77 ? -2.056 -5.879 29.926 1.00 76.31 77 ASP A CA 1
ATOM 562 C C . ASP A 1 77 ? -1.203 -6.810 29.035 1.00 76.31 77 ASP A C 1
ATOM 564 O O . ASP A 1 77 ? -0.771 -7.869 29.491 1.00 76.31 77 ASP A O 1
ATOM 568 N N . TRP A 1 78 ? -0.949 -6.449 27.766 1.00 66.88 78 TRP A N 1
ATOM 569 C CA . TRP A 1 78 ? -0.200 -7.286 26.808 1.00 66.88 78 TRP A CA 1
ATOM 570 C C . TRP A 1 78 ? 1.175 -6.724 26.363 1.00 66.88 78 TRP A C 1
ATOM 572 O O . TRP A 1 78 ? 1.820 -7.320 25.494 1.00 66.88 78 TRP A O 1
ATOM 582 N N . TRP A 1 79 ? 1.636 -5.598 26.932 1.00 57.19 79 TRP A N 1
ATOM 583 C CA . TRP A 1 79 ? 3.043 -5.161 26.801 1.00 57.19 79 TRP A CA 1
ATOM 584 C C . TRP A 1 79 ? 3.955 -5.875 27.803 1.00 57.19 79 TRP A C 1
ATOM 586 O O . TRP A 1 79 ? 5.170 -5.951 27.505 1.00 57.19 79 TRP A O 1
#

pLDDT: mean 75.04, std 18.08, range [41.09, 96.06]

Organism: NCBI:txid412689

Mean predicted aligned error: 14.1 Å

Nearest PDB structures (foldseek):
  9h6c-assembly1_B-2  TM=4.740E-01  e=7.773E+00  Escherichia coli KLY

Secondary structure (DSSP, 8-state):
----------S-S-------------BTTT---PPTTTHHHHHHHSEEEEETTEEEEE-HHHHHHHGGGSTTSS-TT--